Protein AF-A0AHL4-F1 (afdb_monomer_lite)

Secondary structure (DSSP, 8-state):
----HHHHHHHHHHTHHHHHTT-EEEEE-SSEEEEE-SSEEEEEEEETTTTEEEEEEEETTTTEEEE--

Radius of gyration: 11.75 Å; chains: 1; bounding box: 29×23×30 Å

Structure (mmCIF, N/CA/C/O backbone):
data_AF-A0AHL4-F1
#
_entry.id   AF-A0AHL4-F1
#
loop_
_atom_site.group_PDB
_atom_site.id
_atom_site.type_symbol
_atom_site.label_atom_id
_atom_site.label_alt_id
_atom_site.label_comp_id
_atom_site.label_asym_id
_atom_site.label_entity_id
_atom_site.label_seq_id
_atom_site.pdbx_PDB_ins_code
_atom_site.Cartn_x
_atom_site.Cartn_y
_atom_site.Cartn_z
_atom_site.occupancy
_atom_site.B_iso_or_equiv
_atom_site.auth_seq_id
_atom_site.auth_comp_id
_atom_site.auth_asym_id
_atom_site.auth_atom_id
_atom_site.pdbx_PDB_model_num
ATOM 1 N N . MET A 1 1 ? 4.514 -10.796 -10.446 1.00 59.91 1 MET A N 1
ATOM 2 C CA . MET A 1 1 ? 5.861 -10.474 -10.978 1.00 59.91 1 MET A CA 1
ATOM 3 C C . MET A 1 1 ? 6.568 -9.543 -9.992 1.00 59.91 1 MET A C 1
ATOM 5 O O . MET A 1 1 ? 5.868 -8.849 -9.269 1.00 59.91 1 MET A O 1
ATOM 9 N N . LYS A 1 2 ? 7.909 -9.555 -9.912 1.00 72.94 2 LYS A N 1
ATOM 10 C CA . LYS A 1 2 ? 8.679 -8.834 -8.881 1.00 72.94 2 LYS A CA 1
ATOM 11 C C . LYS A 1 2 ? 8.905 -7.344 -9.203 1.00 72.94 2 LYS A C 1
ATOM 13 O O . LYS A 1 2 ? 9.497 -7.022 -10.231 1.00 72.94 2 LYS A O 1
ATOM 18 N N . LEU A 1 3 ? 8.533 -6.457 -8.288 1.00 76.75 3 LEU A N 1
ATOM 19 C CA . LEU A 1 3 ? 8.980 -5.078 -8.126 1.00 76.75 3 LEU A CA 1
ATOM 20 C C . LEU A 1 3 ? 10.517 -5.030 -7.977 1.00 76.75 3 LEU A C 1
ATOM 22 O O . LEU A 1 3 ? 11.072 -5.367 -6.932 1.00 76.75 3 LEU A O 1
ATOM 26 N N . ASP A 1 4 ? 11.205 -4.622 -9.038 1.00 83.44 4 ASP A N 1
ATOM 27 C CA . ASP A 1 4 ? 12.571 -4.066 -9.000 1.00 83.44 4 ASP A CA 1
ATOM 28 C C . ASP A 1 4 ? 12.652 -2.835 -8.101 1.00 83.44 4 ASP A C 1
ATOM 30 O O . ASP A 1 4 ? 11.657 -2.185 -7.760 1.00 83.44 4 ASP A O 1
ATOM 34 N N . ASP A 1 5 ? 13.887 -2.522 -7.748 1.00 86.50 5 ASP A N 1
ATOM 35 C CA . ASP A 1 5 ? 14.207 -1.492 -6.778 1.00 86.50 5 ASP A CA 1
ATOM 36 C C . ASP A 1 5 ? 13.878 -0.087 -7.297 1.00 86.50 5 ASP A C 1
ATOM 38 O O . ASP A 1 5 ? 13.388 0.740 -6.531 1.00 86.50 5 ASP A O 1
ATOM 42 N N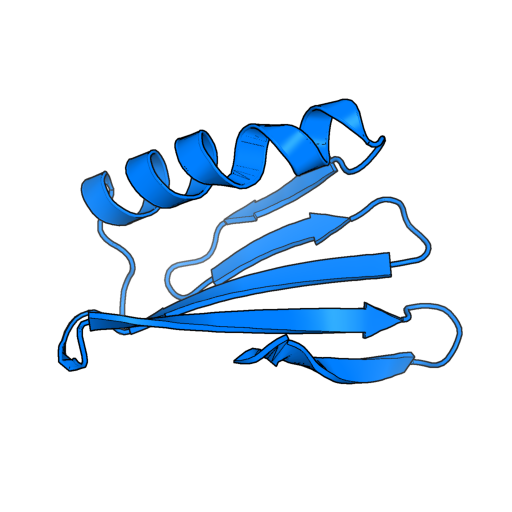 . ASN A 1 6 ? 14.013 0.160 -8.605 1.00 87.00 6 ASN A N 1
ATOM 43 C CA . ASN A 1 6 ? 13.648 1.441 -9.214 1.00 87.00 6 ASN A CA 1
ATOM 44 C C . ASN A 1 6 ? 12.139 1.723 -9.091 1.00 87.00 6 ASN A C 1
ATOM 46 O O . ASN A 1 6 ? 11.717 2.807 -8.692 1.00 87.00 6 ASN A O 1
ATOM 50 N N . SER A 1 7 ? 11.304 0.723 -9.379 1.00 83.88 7 SER A N 1
ATOM 51 C CA . SER A 1 7 ? 9.846 0.840 -9.261 1.00 83.88 7 SER A CA 1
ATOM 52 C C . SER A 1 7 ? 9.438 1.045 -7.802 1.00 83.88 7 SER A C 1
ATOM 54 O O . SER A 1 7 ? 8.596 1.896 -7.514 1.00 83.88 7 SER A O 1
ATOM 56 N N . LYS A 1 8 ? 10.076 0.323 -6.867 1.00 87.44 8 LYS A N 1
ATOM 57 C CA . LYS A 1 8 ? 9.863 0.517 -5.424 1.00 87.44 8 LYS A CA 1
ATOM 58 C C . LYS A 1 8 ? 10.185 1.946 -5.004 1.00 87.44 8 LYS A C 1
ATOM 60 O O . LYS A 1 8 ? 9.370 2.576 -4.335 1.00 87.44 8 LYS A O 1
ATOM 65 N N . GLU A 1 9 ? 11.332 2.476 -5.420 1.00 88.75 9 GLU A N 1
ATOM 66 C CA . GLU A 1 9 ? 11.752 3.835 -5.077 1.00 88.75 9 GLU A CA 1
ATOM 67 C C . GLU A 1 9 ? 10.770 4.889 -5.611 1.00 88.75 9 GLU A C 1
ATOM 69 O O . GLU A 1 9 ? 10.351 5.787 -4.873 1.00 88.75 9 GLU A O 1
ATOM 74 N N . ILE A 1 10 ? 10.322 4.745 -6.863 1.00 87.31 10 ILE A N 1
ATOM 75 C CA . ILE A 1 10 ? 9.325 5.638 -7.469 1.00 87.31 10 ILE A CA 1
ATOM 76 C C . ILE A 1 10 ? 8.006 5.600 -6.688 1.00 87.31 10 ILE A C 1
ATOM 78 O O . ILE A 1 10 ? 7.454 6.660 -6.372 1.00 87.31 10 ILE A O 1
ATOM 82 N N . ILE A 1 11 ? 7.501 4.408 -6.355 1.00 86.62 11 ILE A N 1
ATOM 83 C CA . ILE A 1 11 ? 6.248 4.251 -5.603 1.00 86.62 11 ILE A CA 1
ATOM 84 C C . ILE A 1 11 ? 6.387 4.859 -4.208 1.00 86.62 11 ILE A C 1
ATOM 86 O O . ILE A 1 11 ? 5.511 5.619 -3.796 1.00 86.62 11 ILE A O 1
ATOM 90 N N . LEU A 1 12 ? 7.491 4.604 -3.500 1.00 89.56 12 LEU A N 1
ATOM 91 C CA . LEU A 1 12 ? 7.755 5.185 -2.179 1.00 89.56 12 LEU A CA 1
ATOM 92 C C . LEU A 1 12 ? 7.795 6.717 -2.235 1.00 89.56 12 LEU A C 1
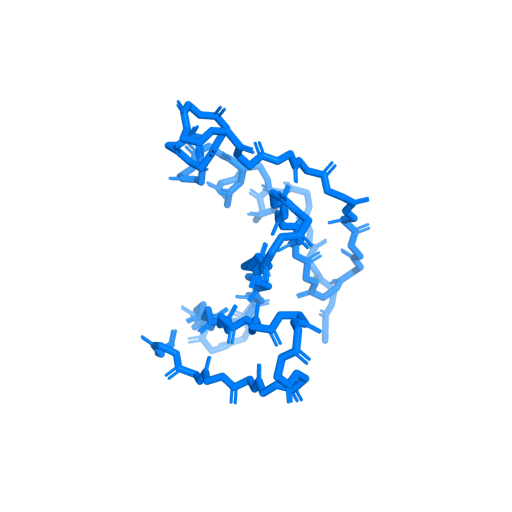ATOM 94 O O . LEU A 1 12 ? 7.178 7.383 -1.401 1.00 89.56 12 LEU A O 1
ATOM 98 N N . LYS A 1 13 ? 8.452 7.291 -3.251 1.00 91.00 13 LYS A N 1
ATOM 99 C CA . LYS A 1 13 ? 8.517 8.745 -3.450 1.00 91.00 13 LYS A CA 1
ATOM 100 C C . LYS A 1 13 ? 7.136 9.345 -3.716 1.00 91.00 13 LYS A C 1
ATOM 102 O O . LYS A 1 13 ? 6.791 10.357 -3.105 1.00 91.00 13 LYS A O 1
ATOM 107 N N . LYS A 1 14 ? 6.335 8.722 -4.588 1.00 89.00 14 LYS A N 1
ATOM 108 C CA . LYS A 1 14 ? 4.965 9.173 -4.900 1.00 89.00 14 LYS A CA 1
ATOM 109 C C . LYS A 1 14 ? 3.995 8.976 -3.732 1.00 89.00 14 LYS A C 1
ATOM 111 O O . LYS A 1 14 ? 3.095 9.788 -3.553 1.00 89.00 14 LYS A O 1
ATOM 116 N N . SER A 1 15 ? 4.216 7.963 -2.897 1.00 89.75 15 SER A N 1
ATOM 117 C CA . SER A 1 15 ? 3.358 7.618 -1.752 1.00 89.75 15 SER A CA 1
ATOM 118 C C . SER A 1 15 ? 3.726 8.358 -0.464 1.00 89.75 15 SER A C 1
ATOM 120 O O . SER A 1 15 ? 3.119 8.126 0.580 1.00 89.75 15 SER A O 1
ATOM 122 N N . LYS A 1 16 ? 4.694 9.285 -0.506 1.00 91.62 16 LYS A N 1
ATOM 123 C CA . LYS A 1 16 ? 5.167 10.028 0.674 1.00 91.62 16 LYS A CA 1
ATOM 124 C C . LYS A 1 16 ? 4.046 10.782 1.405 1.00 91.62 16 LYS A C 1
ATOM 126 O O . LYS A 1 16 ? 4.116 10.950 2.619 1.00 91.62 16 LYS A O 1
ATOM 131 N N . PHE A 1 17 ? 2.987 11.184 0.698 1.00 93.31 17 PHE A N 1
ATOM 132 C CA . PHE A 1 17 ? 1.824 11.826 1.314 1.00 93.31 17 PHE A CA 1
ATOM 133 C C . PHE A 1 17 ? 1.119 10.925 2.343 1.00 93.31 17 PHE A C 1
ATOM 135 O O . PHE A 1 17 ? 0.592 11.443 3.323 1.00 93.31 17 PHE A O 1
ATOM 142 N N . LEU A 1 18 ? 1.147 9.596 2.181 1.00 93.81 18 LEU A N 1
ATOM 143 C CA . LEU A 1 18 ? 0.565 8.659 3.149 1.00 93.81 18 LEU A CA 1
ATOM 144 C C . LEU A 1 18 ? 1.295 8.740 4.493 1.00 93.81 18 LEU A C 1
ATOM 146 O O . LEU A 1 18 ? 0.654 8.791 5.543 1.00 93.81 18 LEU A O 1
ATOM 150 N N . LEU A 1 19 ? 2.625 8.861 4.459 1.00 91.31 19 LEU A N 1
ATOM 151 C CA . LEU A 1 19 ? 3.447 9.023 5.662 1.00 91.31 19 LEU A CA 1
ATOM 152 C C . LEU A 1 19 ? 3.112 10.315 6.418 1.00 91.31 19 LEU A C 1
ATOM 154 O O . LEU A 1 19 ? 3.113 10.333 7.645 1.00 91.31 19 LEU A O 1
ATOM 158 N N . HIS A 1 20 ? 2.776 11.387 5.697 1.00 92.19 20 HIS A N 1
ATOM 159 C CA . HIS A 1 20 ? 2.340 12.647 6.307 1.00 92.19 20 HIS A CA 1
ATOM 160 C C . HIS A 1 20 ? 0.915 12.574 6.888 1.00 92.19 20 HIS A C 1
ATOM 162 O O . HIS A 1 20 ? 0.562 13.393 7.728 1.00 92.19 20 HIS A O 1
ATOM 168 N N . ASN A 1 21 ? 0.108 11.588 6.480 1.00 92.62 21 ASN A N 1
ATOM 169 C CA . ASN A 1 21 ? -1.285 11.405 6.904 1.00 92.62 21 ASN A CA 1
ATOM 170 C C . ASN A 1 21 ? -1.452 10.256 7.915 1.00 92.62 21 ASN A C 1
ATOM 172 O O . ASN A 1 21 ? -2.468 9.564 7.929 1.00 92.62 21 ASN A O 1
ATOM 176 N N . ASN A 1 22 ? -0.453 10.049 8.780 1.00 94.38 22 ASN A N 1
ATOM 177 C CA . ASN A 1 22 ? -0.475 9.063 9.868 1.00 94.38 22 ASN A CA 1
ATOM 178 C C . ASN A 1 22 ? -0.512 7.585 9.418 1.00 94.38 22 ASN A C 1
ATOM 180 O O . ASN A 1 22 ? -0.758 6.694 10.235 1.00 94.38 22 ASN A O 1
ATOM 184 N N . PHE A 1 23 ? -0.236 7.300 8.142 1.00 96.94 23 PHE A N 1
ATOM 185 C CA . PHE A 1 23 ? 0.034 5.938 7.688 1.00 96.94 23 PHE A CA 1
ATOM 186 C C . PHE A 1 23 ? 1.513 5.609 7.879 1.00 96.94 23 PHE A C 1
ATOM 188 O O . PHE A 1 23 ? 2.392 6.459 7.747 1.00 96.94 23 PHE A O 1
ATOM 195 N N . LYS A 1 24 ? 1.801 4.346 8.170 1.00 96.38 24 LYS A N 1
ATOM 196 C CA . LYS A 1 24 ? 3.157 3.813 8.287 1.00 96.38 24 LYS A CA 1
ATOM 197 C C . LYS A 1 24 ? 3.376 2.770 7.213 1.00 96.38 24 LYS A C 1
ATOM 199 O O . LYS A 1 24 ? 2.451 2.030 6.891 1.00 96.38 24 LYS A O 1
ATOM 204 N N . LEU A 1 25 ? 4.594 2.701 6.688 1.00 95.88 25 LEU A N 1
ATOM 205 C CA . LEU A 1 25 ? 5.012 1.575 5.864 1.00 95.88 25 LEU A CA 1
ATOM 206 C C . LEU A 1 25 ? 5.006 0.312 6.735 1.00 95.88 25 LEU A C 1
ATOM 208 O O . LEU A 1 25 ? 5.670 0.281 7.771 1.00 95.88 25 LEU A O 1
ATOM 212 N N . ILE A 1 26 ? 4.224 -0.685 6.336 1.00 95.69 26 ILE A N 1
ATOM 213 C CA . ILE A 1 26 ? 4.065 -1.946 7.070 1.00 95.69 26 ILE A CA 1
ATOM 214 C C . ILE A 1 26 ? 4.885 -3.045 6.415 1.00 95.69 26 ILE A C 1
ATOM 216 O O . ILE A 1 26 ? 5.552 -3.810 7.102 1.00 95.69 26 ILE A O 1
ATOM 220 N N . GLU A 1 27 ? 4.834 -3.113 5.087 1.00 94.12 27 GLU A N 1
ATOM 221 C CA . GLU A 1 27 ? 5.416 -4.216 4.341 1.00 94.12 27 GLU A CA 1
ATOM 222 C C . GLU A 1 27 ? 5.822 -3.762 2.939 1.00 94.12 27 GLU A C 1
ATOM 224 O O . GLU A 1 27 ? 5.119 -2.984 2.289 1.00 94.12 27 GLU A O 1
ATOM 229 N N . ILE A 1 28 ? 6.961 -4.271 2.477 1.00 91.75 28 ILE A N 1
ATOM 230 C CA . ILE A 1 28 ? 7.365 -4.242 1.075 1.00 91.75 28 ILE A CA 1
ATOM 231 C C . ILE A 1 28 ? 7.588 -5.691 0.677 1.00 91.75 28 ILE A C 1
ATOM 233 O O . ILE A 1 28 ? 8.495 -6.343 1.195 1.00 91.75 28 ILE A O 1
ATOM 237 N N . THR A 1 29 ? 6.776 -6.182 -0.248 1.00 89.31 29 THR A N 1
ATOM 238 C CA . THR A 1 29 ? 6.958 -7.502 -0.845 1.00 89.31 29 THR A CA 1
ATOM 239 C C . THR A 1 29 ? 7.553 -7.368 -2.242 1.00 89.31 29 THR A C 1
ATOM 241 O O . THR A 1 29 ? 7.829 -6.274 -2.748 1.00 89.31 29 THR A O 1
ATOM 244 N N . ASP A 1 30 ? 7.739 -8.507 -2.897 1.00 84.38 30 ASP A N 1
ATOM 245 C CA . ASP A 1 30 ? 8.082 -8.524 -4.307 1.00 84.38 30 ASP A CA 1
ATOM 246 C C . ASP A 1 30 ? 6.930 -8.036 -5.194 1.00 84.38 30 ASP A C 1
ATOM 248 O O . ASP A 1 30 ? 7.197 -7.677 -6.322 1.00 84.38 30 ASP A O 1
ATOM 252 N N . ALA A 1 31 ? 5.677 -7.967 -4.749 1.00 85.00 31 ALA A N 1
ATOM 253 C CA . ALA A 1 31 ? 4.562 -7.552 -5.613 1.00 85.00 31 ALA A CA 1
ATOM 254 C C . ALA A 1 31 ? 3.899 -6.240 -5.177 1.00 85.00 31 ALA A C 1
ATOM 256 O O . ALA A 1 31 ? 3.264 -5.569 -5.990 1.00 85.00 31 ALA A O 1
ATOM 257 N N . THR A 1 32 ? 4.030 -5.877 -3.902 1.00 91.06 32 THR A N 1
ATOM 258 C CA . THR A 1 32 ? 3.239 -4.810 -3.290 1.00 91.06 32 THR A CA 1
ATOM 259 C C . THR A 1 32 ? 4.029 -3.992 -2.277 1.00 91.06 32 THR A C 1
ATOM 261 O O . THR A 1 32 ? 4.997 -4.457 -1.673 1.00 91.06 32 THR A O 1
ATOM 264 N N . ILE A 1 33 ? 3.566 -2.764 -2.060 1.00 93.25 33 ILE A N 1
ATOM 265 C CA . ILE A 1 33 ? 3.976 -1.891 -0.963 1.00 93.25 33 ILE A CA 1
ATOM 266 C C . ILE A 1 33 ? 2.733 -1.554 -0.144 1.00 93.25 33 ILE A C 1
ATOM 268 O O . ILE A 1 33 ? 1.753 -1.036 -0.682 1.00 93.25 33 ILE A O 1
ATOM 272 N N . THR A 1 34 ? 2.783 -1.829 1.157 1.00 95.50 34 THR A N 1
ATOM 273 C CA . THR A 1 34 ? 1.641 -1.678 2.061 1.00 95.50 34 THR A CA 1
ATOM 274 C C . THR A 1 34 ? 1.879 -0.568 3.075 1.00 95.50 34 THR A C 1
ATOM 276 O O . THR A 1 34 ? 2.843 -0.602 3.844 1.00 95.50 34 THR A O 1
ATOM 279 N N . PHE A 1 35 ? 0.946 0.379 3.142 1.00 96.88 35 PHE A N 1
ATOM 280 C CA . PHE A 1 35 ? 0.886 1.420 4.164 1.00 96.88 35 PHE A CA 1
ATOM 281 C C . PHE A 1 35 ? -0.360 1.240 5.029 1.00 96.88 35 PHE A C 1
ATOM 283 O O . PHE A 1 35 ? -1.427 0.972 4.496 1.00 96.88 35 PHE A O 1
ATOM 290 N N . SER A 1 36 ? -0.281 1.433 6.347 1.00 96.81 36 SER A N 1
ATOM 291 C CA . SER A 1 36 ? -1.458 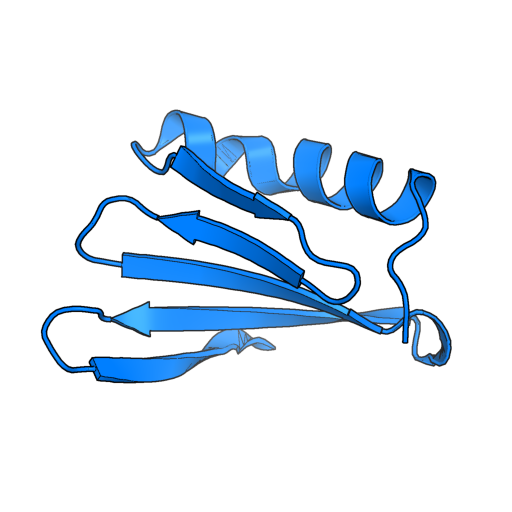1.357 7.224 1.00 96.81 36 SER A CA 1
ATOM 292 C C . SER A 1 36 ? -1.396 2.326 8.398 1.00 96.81 36 SER A C 1
ATOM 294 O O . SER A 1 36 ? -0.324 2.630 8.920 1.00 96.81 36 SER A O 1
ATOM 296 N N . ASN A 1 37 ? -2.567 2.774 8.846 1.00 96.38 37 ASN A N 1
ATOM 297 C CA . ASN A 1 37 ? -2.761 3.514 10.092 1.00 96.38 37 ASN A CA 1
ATOM 298 C C . ASN A 1 37 ? -3.503 2.685 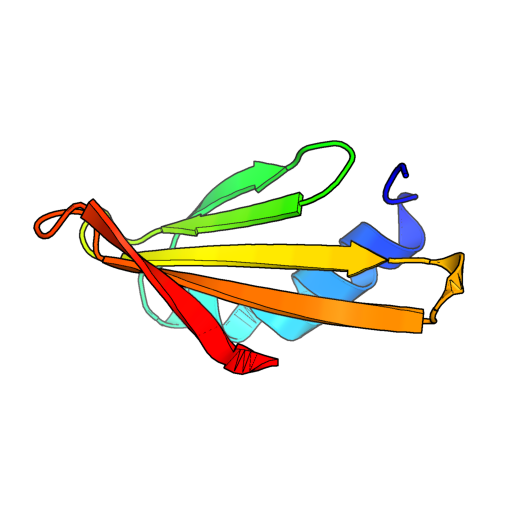11.167 1.00 96.38 37 ASN A C 1
ATOM 300 O O . ASN A 1 37 ? -4.046 3.256 12.110 1.00 96.38 37 ASN A O 1
ATOM 304 N N . LYS A 1 38 ? -3.529 1.348 11.029 1.00 93.69 38 LYS A N 1
ATOM 305 C CA . LYS A 1 38 ? -4.276 0.363 11.846 1.00 93.69 38 LYS A CA 1
ATOM 306 C C . LYS A 1 38 ? -5.792 0.307 11.635 1.00 93.69 38 LYS A C 1
ATOM 308 O O . LYS A 1 38 ? -6.389 -0.668 12.070 1.00 93.69 38 LYS A O 1
ATOM 313 N N . LYS A 1 39 ? -6.397 1.285 10.957 1.00 95.19 39 LYS A N 1
ATOM 314 C CA . LYS A 1 39 ? -7.820 1.251 10.561 1.00 95.19 39 LYS A CA 1
ATOM 315 C C . LYS A 1 39 ? -7.988 0.949 9.080 1.00 95.19 39 LYS A C 1
ATOM 317 O O . LYS A 1 39 ? -8.812 0.142 8.682 1.00 95.19 39 LYS A O 1
ATOM 322 N N . ILE A 1 40 ? -7.155 1.588 8.270 1.00 96.31 40 ILE A N 1
ATOM 323 C CA . ILE A 1 40 ? -7.140 1.470 6.819 1.00 96.31 40 ILE A CA 1
ATOM 324 C C . ILE A 1 40 ? -5.738 1.031 6.399 1.00 96.31 40 ILE A C 1
ATOM 326 O O . ILE A 1 40 ? -4.737 1.426 7.014 1.00 96.31 40 ILE A O 1
ATOM 330 N N . ALA A 1 41 ? -5.652 0.216 5.354 1.00 96.81 41 ALA A N 1
ATOM 331 C CA . ALA A 1 41 ? -4.408 -0.094 4.671 1.00 96.81 41 ALA A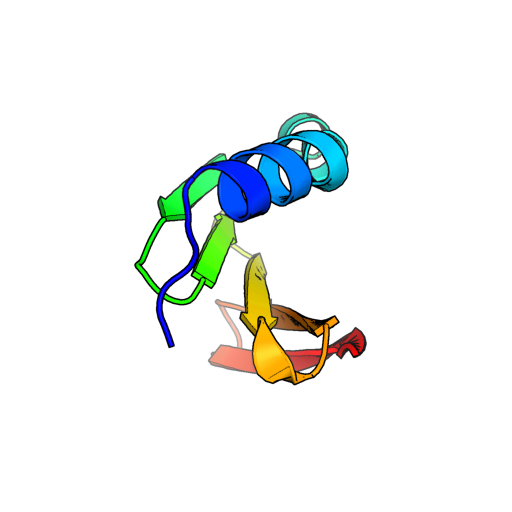 CA 1
ATOM 332 C C . ALA A 1 41 ? -4.509 0.224 3.175 1.00 96.81 41 ALA A C 1
ATOM 334 O O . ALA A 1 41 ? -5.479 -0.140 2.522 1.00 96.81 41 ALA A O 1
ATOM 335 N N . PHE A 1 42 ? -3.488 0.879 2.635 1.00 95.81 42 PHE A N 1
ATOM 336 C CA . PHE A 1 42 ? -3.281 1.020 1.200 1.00 95.81 42 PHE A CA 1
ATOM 337 C C . PHE A 1 42 ? -2.280 -0.037 0.749 1.00 95.81 42 PHE A C 1
ATOM 339 O O . PHE A 1 42 ? -1.154 -0.062 1.245 1.00 95.81 42 PHE A O 1
ATOM 346 N N . VAL A 1 43 ? -2.691 -0.890 -0.184 1.00 94.31 43 VAL A N 1
ATOM 347 C CA . VAL A 1 43 ? -1.849 -1.906 -0.819 1.00 94.31 43 VAL A CA 1
ATOM 348 C C . VAL A 1 43 ? -1.623 -1.479 -2.260 1.00 94.31 43 VAL A C 1
ATOM 350 O O . VAL A 1 43 ? -2.537 -1.525 -3.082 1.00 94.31 43 VAL A O 1
ATOM 353 N N . ILE A 1 44 ? -0.407 -1.034 -2.552 1.00 92.12 44 ILE A N 1
ATOM 354 C CA . ILE A 1 44 ? -0.020 -0.520 -3.863 1.00 92.12 44 ILE A CA 1
ATOM 355 C C . ILE A 1 44 ? 0.741 -1.622 -4.590 1.00 92.12 44 ILE A C 1
ATOM 357 O O . ILE A 1 44 ? 1.844 -1.990 -4.183 1.00 92.12 44 ILE A O 1
ATOM 361 N N . GLY A 1 45 ? 0.142 -2.156 -5.646 1.00 87.69 45 GLY A N 1
ATOM 362 C CA . GLY A 1 45 ? 0.781 -3.065 -6.586 1.00 87.69 45 GLY A CA 1
ATOM 363 C C . GLY A 1 45 ? 1.287 -2.315 -7.814 1.00 87.69 45 GLY A C 1
ATOM 364 O O . GLY A 1 45 ? 0.739 -1.283 -8.205 1.00 87.69 45 GLY A O 1
ATOM 365 N N . TYR A 1 46 ? 2.332 -2.844 -8.441 1.00 79.75 46 TYR A N 1
ATOM 366 C CA . TYR A 1 46 ? 2.782 -2.364 -9.743 1.00 79.75 46 TYR A CA 1
ATOM 367 C C . TYR A 1 46 ? 3.105 -3.545 -10.642 1.00 79.75 46 TYR A C 1
ATOM 369 O O . TYR A 1 46 ? 4.001 -4.346 -10.357 1.00 79.75 46 TYR A O 1
ATOM 377 N N . GLU A 1 47 ? 2.365 -3.635 -11.737 1.00 74.12 47 GLU A N 1
ATOM 378 C CA . GLU A 1 47 ? 2.573 -4.623 -12.775 1.00 74.12 47 GLU A CA 1
ATOM 379 C C . GLU A 1 47 ? 3.438 -4.021 -13.875 1.00 74.12 47 GLU A C 1
ATOM 381 O O . GLU A 1 47 ? 3.030 -3.148 -14.640 1.00 74.12 47 GLU A O 1
ATOM 386 N N . ARG A 1 48 ? 4.682 -4.497 -13.935 1.00 66.50 48 ARG A N 1
ATOM 387 C CA . ARG A 1 48 ? 5.697 -3.998 -14.866 1.00 66.50 48 ARG A CA 1
ATOM 388 C C . ARG A 1 48 ? 5.325 -4.151 -16.333 1.00 66.50 48 ARG A C 1
ATOM 390 O O . ARG A 1 48 ? 5.598 -3.244 -17.106 1.00 66.50 48 ARG A O 1
ATOM 397 N N . TYR A 1 49 ? 4.805 -5.315 -16.720 1.00 68.00 49 TYR A N 1
ATOM 398 C CA . TYR A 1 49 ? 4.557 -5.614 -18.133 1.00 68.00 49 TYR A CA 1
ATOM 399 C C . TYR A 1 49 ? 3.469 -4.718 -18.709 1.00 68.00 49 TYR A C 1
ATOM 401 O O . TYR A 1 49 ? 3.623 -4.213 -19.817 1.00 68.00 49 TYR A O 1
ATOM 409 N N . ASP A 1 50 ? 2.440 -4.451 -17.912 1.00 63.97 50 ASP A N 1
ATOM 410 C CA . ASP A 1 50 ? 1.328 -3.606 -18.324 1.00 63.97 50 ASP A CA 1
ATOM 411 C C . ASP A 1 50 ? 1.579 -2.123 -18.016 1.00 63.97 50 ASP A C 1
ATOM 413 O O . ASP A 1 50 ? 0.809 -1.265 -18.435 1.00 63.97 50 ASP A O 1
ATOM 417 N N . ASN A 1 51 ? 2.675 -1.788 -17.318 1.00 68.00 51 ASN A N 1
ATOM 418 C CA . ASN A 1 51 ? 2.933 -0.452 -16.766 1.00 68.00 51 ASN A CA 1
ATOM 419 C C . ASN A 1 51 ? 1.745 0.093 -15.951 1.00 68.00 51 ASN A C 1
ATOM 421 O O . ASN A 1 51 ? 1.554 1.306 -15.842 1.00 68.00 51 ASN A O 1
ATOM 425 N N . VAL A 1 52 ? 0.962 -0.807 -15.356 1.00 71.88 52 VAL A N 1
ATOM 426 C CA . VAL A 1 52 ? -0.230 -0.479 -14.580 1.00 71.88 52 VAL A CA 1
ATOM 427 C C . VAL A 1 52 ? 0.121 -0.559 -13.102 1.00 71.88 52 VAL A C 1
ATOM 429 O O . VAL A 1 52 ? 0.642 -1.557 -12.603 1.00 71.88 52 VAL A O 1
ATOM 432 N N . SER A 1 53 ? -0.157 0.519 -12.380 1.00 76.00 53 SER A N 1
ATOM 433 C CA . SER A 1 53 ? -0.230 0.492 -10.923 1.00 76.00 53 SER A CA 1
ATOM 434 C C . SER A 1 53 ? -1.662 0.211 -10.513 1.00 76.00 53 SER A C 1
ATOM 436 O O . SER A 1 53 ? -2.558 0.838 -11.063 1.00 76.00 53 SER A O 1
ATOM 438 N N . ASN A 1 54 ? -1.835 -0.653 -9.522 1.00 87.00 54 ASN A N 1
ATOM 439 C CA . ASN A 1 54 ? -3.120 -0.902 -8.894 1.00 87.00 54 ASN A CA 1
ATOM 440 C C . ASN A 1 54 ? -3.036 -0.470 -7.430 1.00 87.00 54 ASN A C 1
ATOM 442 O O . ASN A 1 54 ? -2.110 -0.868 -6.714 1.00 87.00 54 ASN A O 1
ATOM 446 N N . ILE A 1 55 ? -3.998 0.324 -6.973 1.00 91.25 55 ILE A N 1
ATOM 447 C CA . ILE A 1 55 ? -4.138 0.647 -5.555 1.00 91.25 55 ILE A CA 1
ATOM 448 C C . ILE A 1 55 ? -5.384 -0.028 -4.991 1.00 91.25 55 ILE A C 1
ATOM 450 O O . ILE A 1 55 ? -6.504 0.240 -5.413 1.00 91.25 55 ILE A O 1
ATOM 454 N N . ASN A 1 56 ? -5.197 -0.841 -3.954 1.00 93.50 56 ASN A N 1
ATOM 455 C CA . ASN A 1 56 ? -6.300 -1.360 -3.155 1.00 93.50 56 ASN A CA 1
ATOM 456 C C . ASN A 1 56 ? -6.348 -0.643 -1.805 1.00 93.50 56 ASN A C 1
ATOM 458 O O . ASN A 1 56 ? -5.320 -0.475 -1.143 1.00 93.50 56 ASN A O 1
ATOM 462 N N . ILE A 1 57 ? -7.545 -0.251 -1.378 1.00 95.25 57 ILE A N 1
ATOM 463 C CA . ILE A 1 57 ? -7.819 0.226 -0.023 1.00 95.25 57 ILE A CA 1
ATOM 464 C C . ILE A 1 57 ? -8.507 -0.894 0.758 1.00 95.25 57 ILE A C 1
ATOM 466 O O . ILE A 1 57 ? -9.535 -1.416 0.337 1.00 95.25 57 ILE A O 1
ATOM 470 N N . LYS A 1 58 ? -7.920 -1.287 1.889 1.00 96.44 58 LYS A N 1
ATOM 471 C CA . LYS A 1 58 ? -8.479 -2.266 2.820 1.00 96.44 58 LYS A CA 1
ATOM 472 C C . LYS A 1 58 ? -8.958 -1.562 4.081 1.00 96.44 58 LYS A C 1
ATOM 474 O O . LYS A 1 58 ? -8.156 -0.934 4.773 1.00 96.44 58 LYS A O 1
ATOM 479 N N . PHE A 1 59 ? -10.233 -1.714 4.396 1.00 96.12 59 PHE A N 1
ATOM 480 C CA . PHE A 1 59 ? -10.820 -1.315 5.666 1.00 96.12 59 PHE A CA 1
ATOM 481 C C . PHE A 1 59 ? -10.675 -2.492 6.638 1.00 96.12 59 PHE A C 1
ATOM 483 O O . PHE A 1 59 ? -11.171 -3.590 6.387 1.00 96.12 59 PHE A O 1
ATOM 490 N N . LEU A 1 60 ? -9.851 -2.322 7.676 1.00 93.69 60 LEU A N 1
ATOM 491 C CA . LEU A 1 60 ? -9.380 -3.434 8.509 1.00 93.69 60 LEU A CA 1
ATOM 492 C C . LEU A 1 60 ? -10.431 -3.914 9.511 1.00 93.69 60 LEU A C 1
ATOM 494 O O . LEU A 1 60 ? -10.427 -5.098 9.835 1.00 93.69 60 LEU A O 1
ATOM 498 N N . GLU A 1 61 ? -11.304 -3.024 9.986 1.00 94.12 61 GLU A N 1
ATOM 499 C CA . GLU A 1 61 ? -12.370 -3.363 10.938 1.00 94.12 61 GLU A CA 1
ATOM 500 C C . GLU A 1 61 ? -13.482 -4.168 10.244 1.00 94.12 61 GLU A C 1
ATOM 502 O O . GLU A 1 61 ? -13.940 -5.182 10.765 1.00 94.12 61 GLU A O 1
ATOM 507 N N . GLU A 1 62 ? -13.843 -3.766 9.029 1.00 94.75 62 GLU A N 1
ATOM 508 C CA . GLU A 1 62 ? -14.864 -4.379 8.178 1.00 94.75 62 GLU A CA 1
ATOM 509 C C . GLU A 1 62 ? -14.325 -5.596 7.407 1.00 94.75 62 GLU A C 1
ATOM 511 O O . GLU A 1 62 ? -15.085 -6.414 6.896 1.00 94.75 62 GLU A O 1
ATOM 516 N N . ASN A 1 63 ? -12.996 -5.732 7.337 1.00 93.06 63 ASN A N 1
ATOM 517 C CA . ASN A 1 63 ? -12.285 -6.703 6.504 1.00 93.06 63 ASN A CA 1
ATOM 518 C C . ASN A 1 63 ? -12.703 -6.644 5.019 1.00 93.06 63 ASN A C 1
ATOM 520 O O . ASN A 1 63 ? -12.703 -7.653 4.312 1.00 93.06 63 ASN A O 1
ATOM 524 N N . GLU A 1 64 ? -13.005 -5.441 4.538 1.00 94.56 64 GLU A N 1
ATOM 525 C CA . GLU A 1 64 ? -13.391 -5.172 3.156 1.00 94.56 64 GLU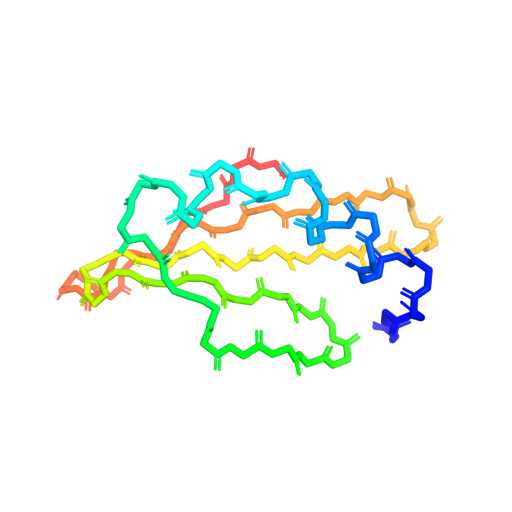 A CA 1
ATOM 526 C C . GLU A 1 64 ? -12.225 -4.571 2.372 1.00 94.56 64 GLU A C 1
ATOM 528 O O . GLU A 1 64 ? -11.383 -3.849 2.916 1.00 94.56 64 GLU A O 1
ATOM 533 N N . MET A 1 65 ? -12.161 -4.870 1.075 1.00 94.88 65 MET A N 1
ATOM 534 C CA . MET A 1 65 ? -11.135 -4.348 0.180 1.00 94.88 65 MET A CA 1
ATOM 535 C C . MET A 1 65 ? -11.769 -3.831 -1.103 1.00 94.88 65 MET A C 1
ATOM 537 O O . MET A 1 65 ? -12.576 -4.515 -1.728 1.00 94.88 65 MET A O 1
ATOM 541 N N . PHE A 1 66 ? -11.346 -2.640 -1.509 1.00 94.81 66 PHE A N 1
ATOM 542 C CA . PHE A 1 66 ? -11.808 -1.982 -2.718 1.00 94.81 66 PHE A CA 1
ATOM 543 C C . PHE A 1 66 ? -10.623 -1.644 -3.607 1.00 94.81 66 PHE A C 1
ATOM 545 O O . PHE A 1 66 ? -9.577 -1.192 -3.137 1.00 94.81 66 PHE A O 1
ATOM 552 N N . ASN A 1 67 ? -10.811 -1.855 -4.901 1.00 91.94 67 ASN A N 1
ATOM 553 C CA . ASN A 1 67 ? -9.859 -1.482 -5.926 1.00 91.94 67 ASN A CA 1
ATOM 554 C C . ASN A 1 67 ? -10.104 -0.030 -6.363 1.00 91.94 67 ASN A C 1
ATOM 556 O O . ASN A 1 67 ? -11.250 0.339 -6.618 1.00 91.94 67 ASN A O 1
ATOM 560 N N . LEU A 1 68 ? -9.054 0.787 -6.430 1.00 87.50 68 LEU A N 1
ATOM 561 C CA . LEU A 1 68 ? -9.129 2.209 -6.786 1.00 87.50 68 LEU A CA 1
ATOM 562 C C . LEU A 1 68 ? -8.579 2.516 -8.192 1.00 87.50 68 LEU A C 1
ATOM 564 O O . LEU A 1 68 ? -8.420 3.693 -8.521 1.00 87.50 68 LEU A O 1
ATOM 568 N N . GLY A 1 69 ? -8.323 1.490 -9.012 1.00 72.44 69 GLY A N 1
ATOM 569 C CA . GLY A 1 69 ? -7.603 1.601 -10.285 1.00 72.44 69 GLY A CA 1
ATOM 570 C C . GLY A 1 69 ? -6.189 1.066 -10.166 1.00 72.44 69 GLY A C 1
ATOM 571 O O . GLY A 1 69 ? -5.414 1.620 -9.349 1.00 72.44 69 GLY A O 1
#

Foldseek 3Di:
DFDDPVNVVVCCVVCVVLVVVQWDFDDDDRFWTWIDNVQKIWTWGADPVVRDIWIWIAGPVVRDIDTPD

Organism: Listeria welshimeri serovar 6b (strain ATCC 35897 / DSM 20650 / CCUG 15529 / CIP 8149 / NCTC 11857 / SLCC 5334 / V8) (NCBI:txid386043)

pLDDT: mean 88.4, std 9.04, range [59.91, 96.94]

Sequence (69 aa):
MKLDDNSKEIILKKSKFLLHNNFKLIEITDATITFSNKKIAFVIGYERYDNVSNINIKFLEENEMFNLG